Protein AF-A0A7D8UNM2-F1 (afdb_monomer_lite)

pLDDT: mean 75.93, std 18.84, range [40.94, 95.88]

Organism: NCBI:txid1316786

Structure (mmCIF, N/CA/C/O backbone):
data_AF-A0A7D8UNM2-F1
#
_entry.id   AF-A0A7D8UNM2-F1
#
loop_
_atom_site.group_PDB
_atom_site.id
_atom_site.type_symbol
_atom_site.label_atom_id
_atom_site.label_alt_id
_atom_site.label_comp_id
_atom_site.label_asym_id
_atom_site.label_entity_id
_atom_site.label_seq_id
_atom_site.pdbx_PDB_ins_code
_atom_site.Cartn_x
_atom_site.Cartn_y
_atom_site.Cartn_z
_atom_site.occupancy
_atom_site.B_iso_or_equiv
_atom_site.auth_seq_id
_atom_site.auth_comp_id
_atom_site.auth_asym_id
_atom_site.auth_atom_id
_atom_site.pdbx_PDB_model_num
ATOM 1 N N . MET A 1 1 ? 52.413 16.390 -32.137 1.00 41.25 1 MET A N 1
ATOM 2 C CA . MET A 1 1 ? 51.946 17.599 -31.423 1.00 41.25 1 MET A CA 1
ATOM 3 C C . MET A 1 1 ? 51.685 17.240 -29.966 1.00 41.25 1 MET A C 1
ATOM 5 O O . MET A 1 1 ? 50.598 16.801 -29.632 1.00 41.25 1 MET A O 1
ATOM 9 N N . ALA A 1 2 ? 52.726 17.318 -29.134 1.00 40.94 2 ALA A N 1
ATOM 10 C CA . ALA A 1 2 ? 52.666 17.026 -27.703 1.00 40.94 2 ALA A CA 1
ATOM 11 C C . ALA A 1 2 ? 52.736 18.357 -26.941 1.00 40.94 2 ALA A C 1
ATOM 13 O O . ALA A 1 2 ? 53.696 19.106 -27.114 1.00 40.94 2 ALA A O 1
ATOM 14 N N . PHE A 1 3 ? 51.708 18.672 -26.154 1.00 44.22 3 PHE A N 1
ATOM 15 C CA . PHE A 1 3 ? 51.677 19.869 -25.316 1.00 44.22 3 PHE A CA 1
ATOM 16 C C . PHE A 1 3 ? 52.187 19.515 -23.914 1.00 44.22 3 PHE A C 1
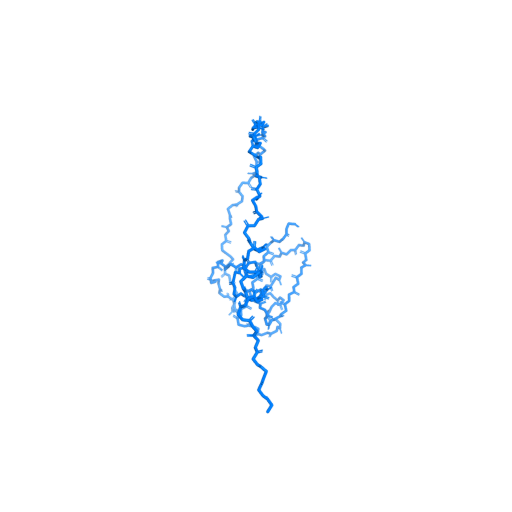ATOM 18 O O . PHE A 1 3 ? 51.466 18.929 -23.111 1.00 44.22 3 PHE A O 1
ATOM 25 N N . SER A 1 4 ? 53.444 19.867 -23.633 1.00 42.34 4 SER A N 1
ATOM 26 C CA . SER A 1 4 ? 54.000 19.896 -22.276 1.00 42.34 4 SER A CA 1
ATOM 27 C C . SER A 1 4 ? 53.371 21.049 -21.496 1.00 42.34 4 SER A C 1
ATOM 29 O O . SER A 1 4 ? 53.568 22.214 -21.837 1.00 42.34 4 SER A O 1
ATOM 31 N N . ILE A 1 5 ? 52.623 20.730 -20.441 1.00 55.28 5 ILE A N 1
ATOM 32 C CA . ILE A 1 5 ? 52.063 21.718 -19.513 1.00 55.28 5 ILE A CA 1
ATOM 33 C C . ILE A 1 5 ? 53.084 21.928 -18.381 1.00 55.28 5 ILE A C 1
ATOM 35 O O . ILE A 1 5 ? 53.507 20.950 -17.764 1.00 55.28 5 ILE A O 1
ATOM 39 N N . PRO A 1 6 ? 53.509 23.172 -18.089 1.00 51.19 6 PRO A N 1
ATOM 40 C CA . PRO A 1 6 ? 54.514 23.440 -17.069 1.00 51.19 6 PRO A CA 1
ATOM 41 C C . PRO A 1 6 ? 53.963 23.134 -15.670 1.00 51.19 6 PRO A C 1
ATOM 43 O O . PRO A 1 6 ? 52.938 23.676 -15.247 1.00 51.19 6 PRO A O 1
ATOM 46 N N . THR A 1 7 ? 54.693 22.297 -14.933 1.00 55.47 7 THR A N 1
ATOM 47 C CA . THR A 1 7 ? 54.417 21.834 -13.558 1.00 55.47 7 THR A CA 1
ATOM 48 C C . THR A 1 7 ? 54.172 22.966 -12.550 1.00 55.47 7 THR A C 1
ATOM 50 O O . THR A 1 7 ? 53.514 22.758 -11.534 1.00 55.47 7 THR A O 1
ATOM 53 N N . ALA A 1 8 ? 54.598 24.193 -12.862 1.00 50.25 8 ALA A N 1
ATOM 54 C CA . ALA A 1 8 ? 54.349 25.389 -12.060 1.00 50.25 8 ALA A CA 1
ATOM 55 C C . ALA A 1 8 ? 52.866 25.818 -11.999 1.00 50.25 8 ALA A C 1
ATOM 57 O O . ALA A 1 8 ? 52.458 26.437 -11.019 1.00 50.25 8 ALA A O 1
ATOM 58 N N . ARG A 1 9 ? 52.028 25.482 -12.998 1.00 53.38 9 ARG A N 1
ATOM 59 C CA . ARG A 1 9 ? 50.589 25.832 -12.969 1.00 53.38 9 ARG A CA 1
ATOM 60 C C . ARG A 1 9 ? 49.734 24.863 -12.156 1.00 53.38 9 ARG A C 1
ATOM 62 O O . ARG A 1 9 ? 48.691 25.269 -11.658 1.00 53.38 9 ARG A O 1
ATOM 69 N N . ILE A 1 10 ? 50.193 23.626 -11.969 1.00 53.12 10 ILE A N 1
ATOM 70 C CA . ILE A 1 10 ? 49.508 22.630 -11.132 1.00 53.12 10 ILE A CA 1
ATOM 71 C C . ILE A 1 10 ? 49.657 22.985 -9.643 1.00 53.12 10 ILE A C 1
ATOM 73 O O . ILE A 1 10 ? 48.699 22.860 -8.890 1.00 53.12 10 ILE A O 1
ATOM 77 N N . LEU A 1 11 ? 50.805 23.531 -9.227 1.00 50.12 11 LEU A N 1
ATOM 78 C CA . LEU A 1 11 ? 51.049 23.925 -7.832 1.00 50.12 11 LEU A CA 1
ATOM 79 C C . LEU A 1 11 ? 50.251 25.164 -7.377 1.00 50.12 11 LEU A C 1
ATOM 81 O O . LEU A 1 11 ? 49.929 25.276 -6.198 1.00 50.12 11 LEU A O 1
ATOM 85 N N . ILE A 1 12 ? 49.878 26.067 -8.292 1.00 50.88 12 ILE A N 1
ATOM 86 C CA . ILE A 1 12 ? 49.106 27.281 -7.959 1.00 50.88 12 ILE A CA 1
ATOM 87 C C . ILE A 1 12 ? 47.622 26.962 -7.697 1.00 50.88 12 ILE A C 1
ATOM 89 O O . ILE A 1 12 ? 47.003 27.592 -6.843 1.00 50.88 12 ILE A O 1
ATOM 93 N N . LEU A 1 13 ? 47.052 25.954 -8.367 1.00 47.66 13 LEU A N 1
ATOM 94 C CA . LEU A 1 13 ? 45.659 25.538 -8.148 1.00 47.66 13 LEU A CA 1
ATOM 95 C C . LEU A 1 13 ? 45.457 24.805 -6.814 1.00 47.66 13 LEU A C 1
ATOM 97 O O . LEU A 1 13 ? 44.396 24.931 -6.215 1.00 47.66 13 LEU A O 1
ATOM 101 N N . ILE A 1 14 ? 46.473 24.101 -6.307 1.00 53.25 14 ILE A N 1
ATOM 102 C CA . ILE A 1 14 ? 46.387 23.377 -5.027 1.00 53.25 14 ILE A CA 1
ATOM 103 C C . ILE A 1 14 ? 46.416 24.359 -3.836 1.00 53.25 14 ILE A C 1
ATOM 105 O O . ILE A 1 14 ? 45.788 24.105 -2.811 1.00 53.25 14 ILE A O 1
ATOM 109 N N . ALA A 1 15 ? 47.060 25.523 -3.984 1.00 47.69 15 ALA A N 1
ATOM 110 C CA . ALA A 1 15 ? 47.141 26.545 -2.935 1.00 47.69 15 ALA A CA 1
ATOM 111 C C . ALA A 1 15 ? 45.842 27.360 -2.738 1.00 47.69 15 ALA A C 1
ATOM 113 O O . ALA A 1 15 ? 45.644 27.939 -1.673 1.00 47.69 15 ALA A O 1
ATOM 114 N N . LEU A 1 16 ? 44.933 27.386 -3.722 1.00 45.59 16 LEU A N 1
ATOM 115 C CA . LEU A 1 16 ? 43.640 28.084 -3.624 1.00 45.59 16 LEU A CA 1
ATOM 116 C C . LEU A 1 16 ? 42.540 27.263 -2.924 1.00 45.59 16 LEU A C 1
ATOM 118 O O . LEU A 1 16 ? 41.537 27.836 -2.510 1.00 45.59 16 LEU A O 1
ATOM 122 N N . LEU A 1 17 ? 42.723 25.949 -2.736 1.00 48.28 17 LEU A N 1
ATOM 123 C CA . LEU A 1 17 ? 41.756 25.088 -2.032 1.00 48.28 17 LEU A CA 1
ATOM 124 C C . LEU A 1 17 ? 41.947 25.042 -0.501 1.00 48.28 17 LEU A C 1
ATOM 126 O O . LEU A 1 17 ? 41.171 24.383 0.185 1.00 48.28 17 LEU A O 1
ATOM 130 N N . ALA A 1 18 ? 42.940 25.742 0.055 1.00 45.47 18 ALA A N 1
ATOM 131 C CA . ALA A 1 18 ? 43.290 25.667 1.480 1.00 45.47 18 ALA A CA 1
ATOM 132 C C . ALA A 1 18 ? 42.775 26.843 2.341 1.00 45.47 18 ALA A C 1
ATOM 134 O O . ALA A 1 18 ? 43.227 27.014 3.470 1.00 45.47 18 ALA A O 1
ATOM 135 N N . ALA A 1 19 ? 41.844 27.661 1.837 1.00 50.59 19 ALA A N 1
ATOM 136 C CA . ALA A 1 19 ? 41.365 28.857 2.539 1.00 50.59 19 ALA A CA 1
ATOM 137 C C . ALA A 1 19 ? 39.833 28.967 2.588 1.00 50.59 19 ALA A C 1
ATOM 139 O O . ALA A 1 19 ? 39.278 30.013 2.278 1.00 50.59 19 ALA A O 1
ATOM 140 N N . LEU A 1 20 ? 39.140 27.907 3.009 1.00 51.28 20 LEU A N 1
ATOM 141 C CA . LEU A 1 20 ? 37.745 27.993 3.464 1.00 51.28 20 LEU A CA 1
ATOM 142 C C . LEU A 1 20 ? 37.646 27.480 4.910 1.00 51.28 20 LEU A C 1
ATOM 144 O O . LEU A 1 20 ? 37.040 26.454 5.209 1.00 51.28 20 LEU A O 1
ATOM 148 N N . SER A 1 21 ? 38.275 28.208 5.831 1.00 53.12 21 SER A N 1
ATOM 149 C CA . SER A 1 21 ? 38.022 28.055 7.264 1.00 53.12 21 SER A CA 1
ATOM 150 C C . SER A 1 21 ? 36.641 28.635 7.574 1.00 53.12 21 SER A C 1
ATOM 152 O O . SER A 1 21 ? 36.497 29.838 7.783 1.00 53.12 21 SER A O 1
ATOM 154 N N . PHE A 1 22 ? 35.609 27.791 7.564 1.00 51.94 22 PHE A N 1
ATOM 155 C CA . PHE A 1 22 ? 34.274 28.167 8.025 1.00 51.94 22 PHE A CA 1
ATOM 156 C C . PHE A 1 22 ? 34.270 28.284 9.555 1.00 51.94 22 PHE A C 1
ATOM 158 O O . PHE A 1 22 ? 34.287 27.290 10.280 1.00 51.94 22 PHE A O 1
ATOM 165 N N . THR A 1 23 ? 34.235 29.517 10.051 1.00 47.47 23 THR A N 1
ATOM 166 C CA . THR A 1 23 ? 33.846 29.843 11.425 1.00 47.47 23 THR A CA 1
ATOM 167 C C . THR A 1 23 ? 32.375 29.480 11.626 1.00 47.47 23 THR A C 1
ATOM 169 O O . THR A 1 23 ? 31.510 30.105 11.014 1.00 47.47 23 THR A O 1
ATOM 172 N N . GLN A 1 24 ? 32.070 28.505 12.484 1.00 55.59 24 GLN A N 1
ATOM 173 C CA . GLN A 1 24 ? 30.700 28.268 12.945 1.00 55.59 24 GLN A CA 1
ATOM 174 C C . GLN A 1 24 ? 30.574 28.710 14.401 1.00 55.59 24 GLN A C 1
ATOM 176 O O . GLN A 1 24 ? 31.208 28.156 15.296 1.00 55.59 24 GLN A O 1
ATOM 181 N N . ALA A 1 25 ? 29.773 29.752 14.616 1.00 55.16 25 ALA A N 1
ATOM 182 C CA . ALA A 1 25 ? 29.400 30.235 15.932 1.00 55.16 25 ALA A CA 1
ATOM 183 C C . ALA A 1 25 ? 28.496 29.201 16.621 1.00 55.16 25 ALA A C 1
ATOM 185 O O . ALA A 1 25 ? 27.413 28.885 16.132 1.00 55.16 25 ALA A O 1
ATOM 186 N N . THR A 1 26 ? 28.923 28.683 17.768 1.00 51.94 26 THR A N 1
ATOM 187 C CA . THR A 1 26 ? 28.076 27.900 18.673 1.00 51.94 26 THR A CA 1
ATOM 188 C C . THR A 1 26 ? 27.142 28.843 19.426 1.00 51.94 26 THR A C 1
ATOM 190 O O . THR A 1 26 ? 27.506 29.387 20.468 1.00 51.94 26 THR A O 1
ATOM 193 N N . ALA A 1 27 ? 25.941 29.057 18.892 1.00 55.78 27 ALA A N 1
ATOM 194 C CA . ALA A 1 27 ? 24.829 29.609 19.655 1.00 55.78 27 ALA A CA 1
ATOM 195 C C . ALA A 1 27 ? 24.156 28.466 20.433 1.00 55.78 27 ALA A C 1
ATOM 197 O O . ALA A 1 27 ? 23.659 27.511 19.836 1.00 55.78 27 ALA A O 1
ATOM 198 N N . SER A 1 28 ? 24.164 28.547 21.764 1.00 63.16 28 SER A N 1
ATOM 199 C CA . SER A 1 28 ? 23.423 27.631 22.635 1.00 63.16 28 SER A CA 1
ATOM 200 C C . SER A 1 28 ? 21.917 27.762 22.382 1.00 63.16 28 SER A C 1
ATOM 202 O O . SER A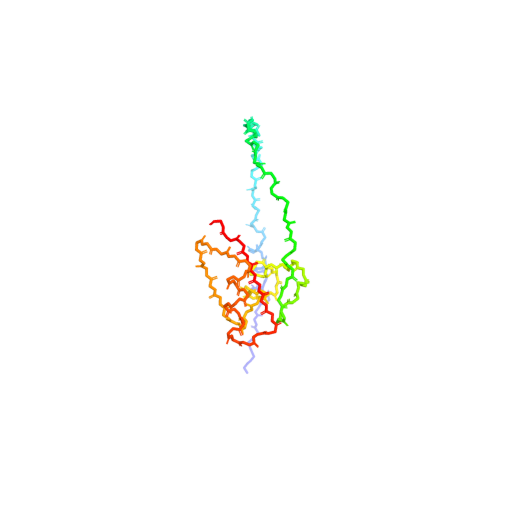 1 28 ? 21.401 28.880 22.452 1.00 63.16 28 SER A O 1
ATOM 204 N N . PRO A 1 29 ? 21.174 26.668 22.146 1.00 60.94 29 PRO A N 1
ATOM 205 C CA . PRO A 1 29 ? 19.724 26.725 22.204 1.00 60.94 29 PRO A CA 1
ATOM 206 C C . PRO A 1 29 ? 19.284 26.828 23.671 1.00 60.94 29 PRO A C 1
ATOM 208 O O . PRO A 1 29 ? 19.473 25.905 24.463 1.00 60.94 29 PRO A O 1
ATOM 211 N N . THR A 1 30 ? 18.691 27.961 24.045 1.00 52.81 30 THR A N 1
ATOM 212 C CA . THR A 1 30 ? 17.897 28.077 25.273 1.00 52.81 30 THR A CA 1
ATOM 213 C C . THR A 1 30 ? 16.642 27.230 25.093 1.00 52.81 30 THR A C 1
ATOM 215 O O . THR A 1 30 ? 15.720 27.616 24.378 1.00 52.81 30 THR A O 1
ATOM 218 N N . SER A 1 31 ? 16.613 26.060 25.724 1.00 56.03 31 SER A N 1
ATOM 219 C CA . SER A 1 31 ? 15.425 25.213 25.801 1.00 56.03 31 SER A CA 1
ATOM 220 C C . SER A 1 31 ? 14.353 25.906 26.644 1.00 56.03 31 SER A C 1
ATOM 222 O O . SER A 1 31 ? 14.384 25.861 27.872 1.00 56.03 31 SER A O 1
ATOM 224 N N . THR A 1 32 ? 13.398 26.572 25.999 1.00 54.97 32 THR A N 1
ATOM 225 C CA . THR A 1 32 ? 12.150 26.976 26.651 1.00 54.97 32 THR A CA 1
ATOM 226 C C . THR A 1 32 ? 11.252 25.748 26.741 1.00 54.97 32 THR A C 1
ATOM 228 O O . THR A 1 32 ? 10.661 25.321 25.754 1.00 54.97 32 THR A O 1
ATOM 231 N N . SER A 1 33 ? 11.168 25.160 27.932 1.00 58.25 33 SER A N 1
ATOM 232 C CA . SER A 1 33 ? 10.229 24.084 28.241 1.00 58.25 33 SER A CA 1
ATOM 233 C C . SER A 1 33 ? 8.805 24.639 28.249 1.00 58.25 33 SER A C 1
ATOM 235 O O . SER A 1 33 ? 8.306 25.101 29.273 1.00 58.25 33 SER A O 1
ATOM 237 N N . THR A 1 34 ? 8.145 24.639 27.095 1.00 56.56 34 THR A N 1
ATOM 238 C CA . THR A 1 34 ? 6.697 24.829 27.026 1.00 56.56 34 THR A CA 1
ATOM 239 C C . THR A 1 34 ? 6.051 23.530 27.488 1.00 56.56 34 THR A C 1
ATOM 241 O O . THR A 1 34 ? 6.062 22.531 26.771 1.00 56.56 34 THR A O 1
ATOM 244 N N . SER A 1 35 ? 5.525 23.519 28.711 1.00 61.62 35 SER A N 1
ATOM 245 C CA . SER A 1 35 ? 4.713 22.417 29.223 1.00 61.62 35 SER A CA 1
ATOM 246 C C . SER A 1 35 ? 3.445 22.303 28.377 1.00 61.62 35 SER A C 1
ATOM 248 O O . SER A 1 35 ? 2.472 23.023 28.594 1.00 61.62 35 SER A O 1
ATOM 250 N N . ALA A 1 36 ? 3.471 21.427 27.375 1.00 66.44 36 ALA A N 1
ATOM 251 C CA . ALA A 1 36 ? 2.280 21.029 26.649 1.00 66.44 36 ALA A CA 1
ATOM 252 C C . ALA A 1 36 ? 1.423 20.170 27.583 1.00 66.44 36 ALA A C 1
ATOM 254 O O . ALA A 1 36 ? 1.826 19.077 27.984 1.00 66.44 36 ALA A O 1
ATOM 255 N N . SER A 1 37 ? 0.243 20.668 27.946 1.00 62.81 37 SER A N 1
ATOM 256 C CA . SER A 1 37 ? -0.790 19.845 28.568 1.00 62.81 37 SER A CA 1
ATOM 257 C C . SER A 1 37 ? -1.140 18.713 27.607 1.00 62.81 37 SER A C 1
ATOM 259 O O . SER A 1 37 ? -1.662 18.952 26.517 1.00 62.81 37 SER A O 1
ATOM 261 N N . ALA A 1 38 ? -0.813 17.481 27.994 1.00 65.62 38 ALA A N 1
ATOM 262 C CA . ALA A 1 38 ? -1.163 16.289 27.243 1.00 65.62 38 ALA A CA 1
ATOM 263 C C . ALA A 1 38 ? -2.690 16.146 27.229 1.00 65.62 38 ALA A C 1
ATOM 265 O O . ALA A 1 38 ? -3.305 15.767 28.224 1.00 65.62 38 ALA A O 1
ATOM 266 N N . SER A 1 39 ? -3.304 16.484 26.097 1.00 65.25 39 SER A N 1
ATOM 267 C CA . SER A 1 39 ? -4.669 16.064 25.804 1.00 65.25 39 SER A CA 1
ATOM 268 C C . SER A 1 39 ? -4.666 14.539 25.722 1.00 65.25 39 SER A C 1
ATOM 270 O O . SER A 1 39 ? -3.884 13.962 24.963 1.00 65.25 39 SER A O 1
ATOM 272 N N . ALA A 1 40 ? -5.480 13.881 26.544 1.00 63.25 40 ALA A N 1
ATOM 273 C CA . ALA A 1 40 ? -5.617 12.434 26.523 1.00 63.25 40 ALA A CA 1
ATOM 274 C C . ALA A 1 40 ? -6.333 12.017 25.230 1.00 63.25 40 ALA A C 1
ATOM 276 O O . ALA A 1 40 ? -7.559 11.959 25.165 1.00 63.25 40 ALA A O 1
ATOM 277 N N . THR A 1 41 ? -5.558 11.753 24.180 1.00 65.12 41 THR A N 1
ATOM 278 C CA . THR A 1 41 ? -6.045 11.070 22.981 1.00 65.12 41 THR A CA 1
ATOM 279 C C . THR A 1 41 ? -6.433 9.653 23.381 1.00 65.12 41 THR A C 1
ATOM 281 O O . THR A 1 41 ? -5.623 8.926 23.954 1.00 65.12 41 THR A O 1
ATOM 284 N N . ALA A 1 42 ? -7.672 9.254 23.096 1.00 64.06 42 ALA A N 1
ATOM 285 C CA . ALA A 1 42 ? -8.088 7.869 23.246 1.00 64.06 42 ALA A CA 1
ATOM 286 C C . ALA A 1 42 ? -7.170 6.979 22.393 1.00 64.06 42 ALA A C 1
ATOM 288 O O . ALA A 1 42 ? -7.133 7.101 21.168 1.00 64.06 42 ALA A O 1
ATOM 289 N N . THR A 1 43 ? -6.405 6.105 23.043 1.00 64.25 43 THR A N 1
ATOM 290 C CA . THR A 1 43 ? -5.561 5.124 22.361 1.00 64.25 43 THR A CA 1
ATOM 291 C C . THR A 1 43 ? -6.464 4.064 21.744 1.00 64.25 43 THR A C 1
ATOM 293 O O . THR A 1 43 ? -6.897 3.134 22.421 1.00 64.25 43 THR A O 1
ATOM 296 N N . ILE A 1 44 ? -6.774 4.206 20.457 1.00 73.69 44 ILE A N 1
ATOM 297 C CA . ILE A 1 44 ? -7.378 3.129 19.675 1.00 73.69 44 ILE A CA 1
ATOM 298 C C . ILE A 1 44 ? -6.292 2.073 19.457 1.00 73.69 44 ILE A C 1
ATOM 300 O O . ILE A 1 44 ? -5.266 2.343 18.832 1.00 73.69 44 ILE A O 1
ATOM 304 N N . THR A 1 45 ? -6.495 0.867 19.983 1.00 78.31 45 THR A N 1
ATOM 305 C CA . THR A 1 45 ? -5.630 -0.272 19.667 1.00 78.31 45 THR A CA 1
ATOM 306 C C . THR A 1 45 ? -5.897 -0.696 18.227 1.00 78.31 45 THR A C 1
ATOM 308 O O . THR A 1 45 ? -7.012 -1.094 17.890 1.00 78.31 45 THR A O 1
ATOM 311 N N . ALA A 1 46 ? -4.883 -0.599 17.367 1.00 79.69 46 ALA A N 1
ATOM 312 C CA . ALA A 1 46 ? -4.976 -1.108 16.006 1.00 79.69 46 ALA A CA 1
ATOM 313 C C . ALA A 1 46 ? -5.184 -2.630 16.031 1.00 79.69 46 ALA A C 1
ATOM 315 O O . ALA A 1 46 ? -4.543 -3.342 16.806 1.00 79.69 46 ALA A O 1
ATOM 316 N N . SER A 1 47 ? -6.077 -3.123 15.175 1.00 87.19 47 SER A N 1
ATOM 317 C CA . SER A 1 47 ? -6.294 -4.554 14.963 1.00 87.19 47 SER A CA 1
ATOM 318 C C . SER A 1 47 ? -5.942 -4.922 13.528 1.00 87.19 47 SER A C 1
ATOM 320 O O . SER A 1 47 ? -6.046 -4.099 12.617 1.00 87.19 47 SER A O 1
ATOM 322 N N . ILE A 1 48 ? -5.491 -6.161 13.336 1.00 89.56 48 ILE A N 1
ATOM 323 C CA . ILE A 1 48 ? -5.215 -6.695 12.005 1.00 89.56 48 ILE A CA 1
ATOM 324 C C . ILE A 1 48 ? -6.557 -6.930 11.315 1.00 89.56 48 ILE A C 1
ATOM 326 O O . ILE A 1 48 ? -7.434 -7.601 11.861 1.00 89.56 48 ILE A O 1
ATOM 330 N N . TYR A 1 49 ? -6.712 -6.381 10.112 1.00 88.94 49 TYR A N 1
ATOM 331 C CA . TYR A 1 49 ? -7.872 -6.675 9.283 1.00 88.94 49 TYR A CA 1
ATOM 332 C C . TYR A 1 49 ? -7.875 -8.176 8.946 1.00 88.94 49 TYR A C 1
ATOM 334 O O . TYR A 1 49 ? -6.840 -8.689 8.518 1.00 88.94 49 TYR A O 1
ATOM 342 N N . PRO A 1 50 ? -9.005 -8.887 9.111 1.00 86.50 50 PRO A N 1
ATOM 343 C CA . PRO A 1 50 ? -9.057 -10.351 9.024 1.00 86.50 50 PRO A CA 1
ATOM 344 C C . PRO A 1 50 ? -8.737 -10.922 7.632 1.00 86.50 50 PRO A C 1
ATOM 346 O O . PRO A 1 50 ? -8.650 -12.137 7.477 1.00 86.50 50 PRO A O 1
ATOM 349 N N . GLY A 1 51 ? -8.543 -10.064 6.631 1.00 82.25 51 GLY A N 1
ATOM 350 C CA . GLY A 1 51 ? -8.276 -10.452 5.254 1.00 82.25 51 GLY A CA 1
ATOM 351 C C . GLY A 1 51 ? -9.558 -10.747 4.481 1.00 82.25 51 GLY A C 1
ATOM 352 O O . GLY A 1 51 ? -10.670 -10.685 5.004 1.00 82.25 51 GLY A O 1
ATOM 353 N N . THR A 1 52 ? -9.390 -11.047 3.199 1.00 84.31 52 THR A N 1
ATOM 354 C CA . THR A 1 52 ? -10.461 -11.542 2.316 1.00 84.31 52 THR A CA 1
ATOM 355 C C . THR A 1 52 ? -9.950 -12.786 1.595 1.00 84.31 52 THR A C 1
ATOM 357 O O . THR A 1 52 ? -8.790 -13.155 1.744 1.00 84.31 52 THR A O 1
ATOM 360 N N . THR A 1 53 ? -10.756 -13.412 0.737 1.00 87.25 53 THR A N 1
ATOM 361 C CA . THR A 1 53 ? -10.291 -14.547 -0.082 1.00 87.25 53 THR A CA 1
ATOM 362 C C . THR A 1 53 ? -9.116 -14.205 -1.006 1.00 87.25 53 THR A C 1
ATOM 364 O O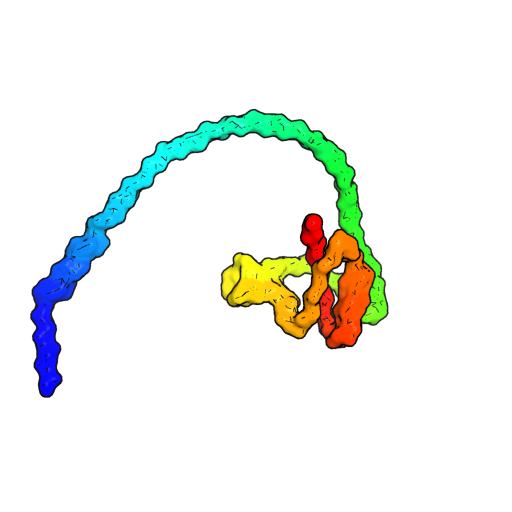 . THR A 1 53 ? -8.417 -15.116 -1.438 1.00 87.25 53 THR A O 1
ATOM 367 N N . LYS A 1 54 ? -8.900 -12.922 -1.338 1.00 91.06 54 LYS A N 1
ATOM 368 C CA . LYS A 1 54 ? -7.792 -12.465 -2.197 1.00 91.06 54 LYS A CA 1
ATOM 369 C C . LYS A 1 54 ? -6.569 -11.990 -1.412 1.00 91.06 54 LYS A C 1
ATOM 371 O O . LYS A 1 54 ? -5.470 -11.992 -1.956 1.00 91.06 54 LYS A O 1
ATOM 376 N N . TRP A 1 55 ? -6.758 -11.552 -0.170 1.00 94.00 55 TRP A N 1
ATOM 377 C CA . TRP A 1 55 ? -5.763 -10.764 0.550 1.00 94.00 55 TRP A CA 1
ATOM 378 C C . TRP A 1 55 ? -5.452 -11.365 1.912 1.00 94.00 55 TRP A C 1
ATOM 380 O O . TRP A 1 55 ? -6.346 -11.519 2.745 1.00 94.00 55 TRP A O 1
ATOM 390 N N . GLU A 1 56 ? -4.168 -11.608 2.144 1.00 93.31 56 GLU A N 1
ATOM 391 C CA . GLU A 1 56 ? -3.594 -11.988 3.429 1.00 93.31 56 GLU A CA 1
ATOM 392 C C . GLU A 1 56 ? -2.738 -10.832 3.959 1.00 93.31 56 GLU A C 1
ATOM 394 O O . GLU A 1 56 ? -2.025 -10.168 3.201 1.00 93.31 56 GLU A O 1
ATOM 399 N N . TYR A 1 57 ? -2.818 -10.560 5.261 1.00 93.62 57 TYR A N 1
ATOM 400 C CA . TYR A 1 57 ? -2.019 -9.507 5.878 1.00 93.62 57 TYR A CA 1
ATOM 401 C C . TYR A 1 57 ? -0.567 -9.965 6.066 1.00 93.62 57 TYR A C 1
ATOM 403 O O . TYR A 1 57 ? -0.298 -10.893 6.822 1.00 93.62 57 TYR A O 1
ATOM 411 N N . VAL A 1 58 ? 0.374 -9.268 5.424 1.00 93.56 58 VAL A N 1
ATOM 412 C CA . VAL A 1 58 ? 1.814 -9.601 5.447 1.00 93.56 58 VAL A CA 1
ATOM 413 C C . VAL A 1 58 ? 2.654 -8.682 6.347 1.00 93.56 58 VAL A C 1
ATOM 415 O O . VAL A 1 58 ? 3.882 -8.755 6.335 1.00 93.56 58 VAL A O 1
ATOM 418 N N . GLY A 1 59 ? 2.013 -7.813 7.133 1.00 92.50 59 GLY A N 1
ATOM 419 C CA . GLY A 1 59 ? 2.686 -6.875 8.036 1.00 92.50 59 GLY A CA 1
ATOM 420 C C . GLY A 1 59 ? 2.779 -5.439 7.515 1.00 92.50 59 GLY A C 1
ATOM 421 O O . GLY A 1 59 ? 2.389 -5.126 6.390 1.00 92.50 59 GLY A O 1
ATOM 422 N N . CYS A 1 60 ? 3.302 -4.552 8.363 1.00 91.75 60 CYS A N 1
ATOM 423 C CA . CYS A 1 60 ? 3.607 -3.168 8.003 1.00 91.75 60 CYS A CA 1
ATOM 424 C C . CYS A 1 60 ? 4.966 -3.097 7.303 1.00 91.75 60 CYS A C 1
ATOM 426 O O . CYS A 1 60 ? 5.967 -3.554 7.855 1.00 91.75 60 CYS A O 1
ATOM 428 N N . GLN A 1 61 ? 4.998 -2.500 6.114 1.00 93.19 61 GLN A N 1
ATOM 429 C CA . GLN A 1 61 ? 6.222 -2.281 5.347 1.00 93.19 61 GLN A CA 1
ATOM 430 C C . GLN A 1 61 ? 6.610 -0.804 5.376 1.00 93.19 61 GLN A C 1
ATOM 432 O O . GLN A 1 61 ? 5.758 0.067 5.540 1.00 93.19 61 GLN A O 1
ATOM 437 N N . ASN A 1 62 ? 7.905 -0.524 5.235 1.00 92.38 62 ASN A N 1
ATOM 438 C CA . ASN A 1 62 ? 8.398 0.848 5.219 1.00 92.38 62 ASN A CA 1
ATOM 439 C C . ASN A 1 62 ? 8.088 1.532 3.885 1.00 92.38 62 ASN A C 1
ATOM 441 O O . ASN A 1 62 ? 8.315 0.958 2.820 1.00 92.38 62 ASN A O 1
ATOM 445 N N . GLU A 1 63 ? 7.673 2.793 3.956 1.00 91.81 63 GLU A N 1
ATOM 446 C CA . GLU A 1 63 ? 7.595 3.670 2.792 1.00 91.81 63 GLU A CA 1
ATOM 447 C C . GLU A 1 63 ? 9.016 4.054 2.337 1.00 91.81 63 GLU A C 1
ATOM 449 O O . GLU A 1 63 ? 9.858 4.483 3.131 1.00 91.81 63 GLU A O 1
ATOM 454 N N . THR A 1 64 ? 9.306 3.850 1.053 1.00 94.62 64 THR A N 1
ATOM 455 C CA . THR A 1 64 ? 10.664 3.896 0.494 1.00 94.62 64 THR A CA 1
ATOM 456 C C . THR A 1 64 ? 11.018 5.209 -0.201 1.00 94.62 64 THR A C 1
ATOM 458 O O . THR A 1 64 ? 12.188 5.412 -0.525 1.00 94.62 64 THR A O 1
ATOM 461 N N . THR A 1 65 ? 10.065 6.123 -0.396 1.00 93.50 65 THR A N 1
ATOM 462 C CA . THR A 1 65 ? 10.251 7.434 -1.053 1.00 93.50 65 THR A CA 1
ATOM 463 C C . THR A 1 65 ? 11.378 8.269 -0.450 1.00 93.50 65 THR A C 1
ATOM 465 O O . THR A 1 65 ? 12.028 9.019 -1.173 1.00 93.50 65 THR A O 1
ATOM 468 N N . LEU A 1 66 ? 11.645 8.130 0.852 1.00 93.75 66 LEU A N 1
ATOM 469 C CA . LEU A 1 66 ? 12.701 8.866 1.559 1.00 93.75 66 LEU A CA 1
ATOM 470 C C . LEU A 1 66 ? 13.926 8.009 1.913 1.00 93.75 66 LEU A C 1
ATOM 472 O O . LEU A 1 66 ? 14.836 8.489 2.588 1.00 93.75 66 LEU A O 1
ATOM 476 N N . MET A 1 67 ? 13.970 6.745 1.487 1.00 93.94 67 MET A N 1
ATOM 477 C CA . MET A 1 67 ? 15.098 5.855 1.772 1.00 93.94 67 MET A CA 1
ATOM 478 C C . MET A 1 67 ? 16.220 5.983 0.734 1.00 93.94 67 MET A C 1
ATOM 480 O O . MET A 1 67 ? 15.991 6.225 -0.450 1.00 93.94 67 MET A O 1
ATOM 484 N N . ASN A 1 68 ? 17.467 5.773 1.168 1.00 95.88 68 ASN A N 1
ATOM 485 C CA . ASN A 1 68 ? 18.615 5.702 0.264 1.00 95.88 68 ASN A CA 1
ATOM 486 C C . ASN A 1 68 ? 18.473 4.536 -0.729 1.00 95.88 68 ASN A C 1
ATOM 488 O O . ASN A 1 68 ? 18.015 3.454 -0.373 1.00 95.88 68 ASN A O 1
ATOM 492 N N . ASN A 1 69 ? 18.967 4.737 -1.955 1.00 93.50 69 ASN A N 1
ATOM 493 C CA . ASN A 1 69 ? 19.019 3.732 -3.027 1.00 93.50 69 ASN A CA 1
ATOM 494 C C . ASN A 1 69 ? 17.654 3.265 -3.576 1.00 93.50 69 ASN A C 1
ATOM 496 O O . ASN A 1 69 ? 17.592 2.242 -4.250 1.00 93.50 69 ASN A O 1
ATOM 500 N N . THR A 1 70 ? 16.568 4.007 -3.342 1.00 94.38 70 THR A N 1
ATOM 501 C CA . THR A 1 70 ? 15.222 3.671 -3.856 1.00 94.38 70 THR A CA 1
ATOM 502 C C . THR A 1 70 ? 14.796 4.537 -5.043 1.00 94.38 70 THR A C 1
ATOM 504 O O . THR A 1 70 ? 13.720 4.341 -5.602 1.00 94.38 70 THR A O 1
ATOM 507 N N . ASN A 1 71 ? 15.629 5.510 -5.439 1.00 95.00 71 ASN A N 1
ATOM 508 C CA . ASN A 1 71 ? 15.325 6.530 -6.452 1.00 95.00 71 ASN A CA 1
ATOM 509 C C . ASN A 1 71 ? 14.056 7.352 -6.151 1.00 95.00 71 ASN A C 1
ATOM 511 O O . ASN A 1 71 ? 13.430 7.874 -7.069 1.00 95.00 71 ASN A O 1
ATOM 515 N N . GLY A 1 72 ? 13.659 7.451 -4.878 1.00 94.25 72 GLY A N 1
ATOM 516 C CA . GLY A 1 72 ? 12.431 8.140 -4.480 1.00 94.25 72 GLY A CA 1
ATOM 517 C C . GLY A 1 72 ? 11.149 7.387 -4.845 1.00 94.25 72 GLY A C 1
ATOM 518 O O . GLY A 1 72 ? 10.062 7.955 -4.774 1.00 94.25 72 GLY A O 1
ATOM 519 N N . LEU A 1 73 ? 11.255 6.118 -5.247 1.00 94.88 73 LEU A N 1
ATOM 520 C CA . LEU A 1 73 ? 10.104 5.288 -5.581 1.00 94.88 73 LEU A CA 1
ATOM 521 C C . LEU A 1 73 ? 9.429 4.774 -4.308 1.00 94.88 73 LEU A C 1
ATOM 523 O O . LEU A 1 73 ? 10.094 4.488 -3.310 1.00 94.88 73 LEU A O 1
ATOM 527 N N . ARG A 1 74 ? 8.104 4.618 -4.373 1.00 93.50 74 ARG A N 1
ATOM 528 C CA . ARG A 1 74 ? 7.300 3.966 -3.330 1.00 93.50 74 ARG A CA 1
ATOM 529 C C . ARG A 1 74 ? 7.547 2.462 -3.285 1.00 93.50 74 ARG A C 1
ATOM 531 O O . ARG A 1 74 ? 7.949 1.868 -4.287 1.00 93.50 74 ARG A O 1
ATOM 538 N N . ALA A 1 75 ? 7.230 1.842 -2.148 1.00 93.38 75 ALA A N 1
ATOM 539 C CA . ALA A 1 75 ? 7.390 0.398 -1.972 1.00 93.38 75 ALA A CA 1
ATOM 540 C C . ALA A 1 75 ? 6.534 -0.372 -2.994 1.00 93.38 75 ALA A C 1
ATOM 542 O O . ALA A 1 75 ? 6.963 -1.375 -3.561 1.00 93.38 75 ALA A O 1
ATOM 543 N N . LEU A 1 76 ? 5.346 0.163 -3.291 1.00 93.94 76 LEU A N 1
ATOM 544 C CA . LEU A 1 76 ? 4.453 -0.292 -4.352 1.00 93.94 76 LEU A CA 1
ATOM 545 C C . LEU A 1 76 ? 4.484 0.698 -5.529 1.00 93.94 76 LEU A C 1
ATOM 547 O O . LEU A 1 76 ? 3.617 1.559 -5.643 1.00 93.94 76 LEU A O 1
ATOM 551 N N . ASN A 1 77 ? 5.494 0.605 -6.404 1.00 92.62 77 ASN A N 1
ATOM 552 C CA . ASN A 1 77 ? 5.679 1.571 -7.506 1.00 92.62 77 ASN A CA 1
ATOM 553 C C . ASN A 1 77 ? 5.033 1.188 -8.856 1.00 92.62 77 ASN A C 1
ATOM 555 O O . ASN A 1 77 ? 5.015 2.014 -9.762 1.00 92.62 77 ASN A O 1
ATOM 559 N N . SER A 1 78 ? 4.556 -0.051 -9.016 1.00 87.81 78 SER A N 1
ATOM 560 C CA . SER A 1 78 ? 4.150 -0.622 -10.318 1.00 87.81 78 SER A CA 1
ATOM 561 C C . SER A 1 78 ? 2.642 -0.895 -10.418 1.00 87.81 78 SER A C 1
ATOM 563 O O . SER A 1 78 ? 2.213 -1.821 -11.104 1.00 87.81 78 SER A O 1
ATOM 565 N N . GLY A 1 79 ? 1.823 -0.119 -9.707 1.00 90.88 79 GLY A N 1
ATOM 566 C CA . GLY A 1 79 ? 0.376 -0.328 -9.626 1.00 90.88 79 GLY A CA 1
ATOM 567 C C . GLY A 1 79 ? -0.426 0.968 -9.650 1.00 90.88 79 GLY A C 1
ATOM 568 O O . GLY A 1 79 ? 0.056 2.013 -10.079 1.00 90.88 79 GLY A O 1
ATOM 569 N N . VAL A 1 80 ? -1.670 0.876 -9.188 1.00 93.19 80 VAL A N 1
ATOM 570 C CA . VAL A 1 80 ? -2.545 2.034 -8.972 1.00 93.19 80 VAL A CA 1
ATOM 571 C C . VAL A 1 80 ? -2.381 2.592 -7.563 1.00 93.19 80 VAL A C 1
ATOM 573 O O . VAL A 1 80 ? -2.096 1.858 -6.619 1.00 93.19 80 VAL A O 1
ATOM 576 N N . SER A 1 81 ? -2.632 3.889 -7.421 1.00 93.00 81 SER A N 1
ATOM 577 C CA . SER A 1 81 ? -2.692 4.593 -6.140 1.00 93.00 81 SER A CA 1
ATOM 578 C C . SER A 1 81 ? -3.926 5.486 -6.102 1.00 93.00 81 SER A C 1
ATOM 580 O O . SER A 1 81 ? -4.310 6.035 -7.133 1.00 93.00 81 SER A O 1
ATOM 582 N N . GLU A 1 82 ? -4.522 5.642 -4.926 1.00 91.88 82 GLU A N 1
ATOM 583 C CA . 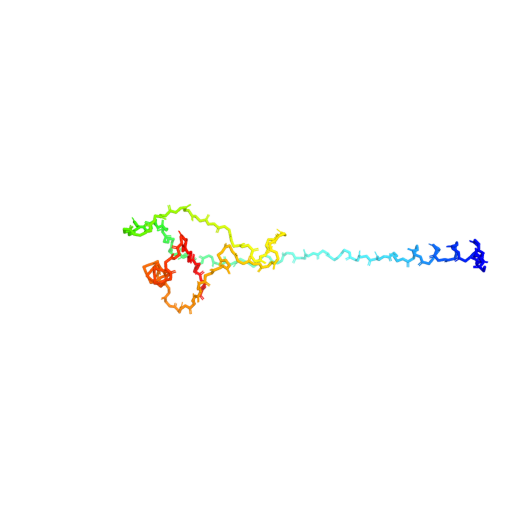GLU A 1 82 ? -5.635 6.559 -4.675 1.00 91.88 82 GLU A CA 1
ATOM 584 C C . GLU A 1 82 ? -5.511 7.131 -3.257 1.00 91.88 82 GLU A C 1
ATOM 586 O O . GLU A 1 82 ? -4.977 6.470 -2.362 1.00 91.88 82 GLU A O 1
ATOM 591 N N . ALA A 1 83 ? -5.995 8.354 -3.070 1.00 91.69 83 ALA A N 1
ATOM 592 C CA . ALA A 1 83 ? -6.057 9.066 -1.809 1.00 91.69 83 ALA A CA 1
ATOM 593 C C . ALA A 1 83 ? -7.473 9.631 -1.628 1.00 91.69 83 ALA A C 1
ATOM 595 O O . ALA A 1 83 ? -7.887 10.569 -2.306 1.00 91.69 83 ALA A O 1
ATOM 596 N N . LEU A 1 84 ? -8.196 9.065 -0.665 1.00 89.81 84 LEU A N 1
AT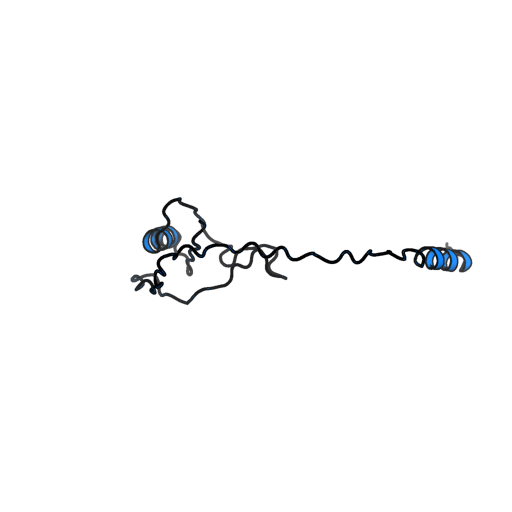OM 597 C CA . LEU A 1 84 ? -9.547 9.473 -0.299 1.00 89.81 84 LEU A CA 1
ATOM 598 C C . LEU A 1 84 ? -9.539 10.048 1.113 1.00 89.81 84 LEU A C 1
ATOM 600 O O . LEU A 1 84 ? -8.800 9.573 1.972 1.00 89.81 84 LEU A O 1
ATOM 604 N N . GLU A 1 85 ? -10.424 11.010 1.366 1.00 88.94 85 GLU A N 1
ATOM 605 C CA . GLU A 1 85 ? -10.589 11.612 2.695 1.00 88.94 85 GLU A CA 1
ATOM 606 C C . GLU A 1 85 ? -11.038 10.584 3.747 1.00 88.94 85 GLU A C 1
ATOM 608 O O . GLU A 1 85 ? -10.632 10.642 4.903 1.00 88.94 85 GLU A O 1
ATOM 613 N N . LEU A 1 86 ? -11.819 9.582 3.327 1.00 87.75 86 LEU A N 1
ATOM 614 C CA . LEU A 1 86 ? -12.173 8.421 4.141 1.00 87.75 86 LEU A CA 1
ATOM 615 C C . LEU A 1 86 ? -11.626 7.146 3.500 1.00 87.75 86 LEU A C 1
ATOM 617 O O . LEU A 1 86 ? -12.299 6.487 2.707 1.00 87.75 86 LEU A O 1
ATOM 621 N N . MET A 1 87 ? -10.398 6.788 3.868 1.00 89.50 87 MET A N 1
ATOM 622 C CA . MET A 1 87 ? -9.783 5.526 3.465 1.00 89.50 87 MET A CA 1
ATOM 623 C C . MET A 1 87 ? -10.052 4.436 4.509 1.00 89.50 87 MET A C 1
ATOM 625 O O . MET A 1 87 ? -9.732 4.591 5.687 1.00 89.50 87 MET A O 1
ATOM 629 N N . THR A 1 88 ? -10.602 3.300 4.082 1.00 90.81 88 THR A N 1
ATOM 630 C CA . THR A 1 88 ? -10.693 2.087 4.911 1.00 90.81 88 THR A CA 1
ATOM 631 C C . THR A 1 88 ? -9.847 0.974 4.305 1.00 90.81 88 THR A C 1
ATOM 633 O O . THR A 1 88 ? -9.541 0.999 3.110 1.00 90.81 88 THR A O 1
ATOM 636 N N . VAL A 1 89 ? -9.491 -0.030 5.115 1.00 91.62 89 VAL A N 1
ATOM 637 C CA . VAL A 1 89 ? -8.780 -1.220 4.619 1.00 91.62 89 VAL A CA 1
ATOM 638 C C . VAL A 1 89 ? -9.565 -1.882 3.482 1.00 91.62 89 VAL A C 1
ATOM 640 O O . VAL A 1 89 ? -9.000 -2.150 2.428 1.00 91.62 89 VAL A O 1
ATOM 643 N N . ASP A 1 90 ? -10.874 -2.071 3.658 1.00 91.31 90 ASP A N 1
ATOM 644 C CA . ASP A 1 90 ? -11.746 -2.718 2.672 1.00 91.31 90 ASP A CA 1
ATOM 645 C C . ASP A 1 90 ? -11.800 -1.956 1.336 1.00 91.31 90 ASP A C 1
ATOM 647 O O . ASP A 1 90 ? -11.653 -2.546 0.262 1.00 91.31 90 ASP A O 1
ATOM 651 N N . THR A 1 91 ? -11.915 -0.627 1.404 1.00 91.88 91 THR A N 1
ATOM 652 C CA . THR A 1 91 ? -11.930 0.245 0.222 1.00 91.88 91 THR A CA 1
ATOM 653 C C . THR A 1 91 ? -10.618 0.157 -0.559 1.00 91.88 91 THR A C 1
ATOM 655 O O . THR A 1 91 ? -10.644 -0.031 -1.776 1.00 91.88 91 THR A O 1
ATOM 658 N N . CYS A 1 92 ? -9.472 0.232 0.127 1.00 93.12 92 CYS A N 1
ATOM 659 C CA . CYS A 1 92 ? -8.159 0.101 -0.508 1.00 93.12 92 CYS A CA 1
ATOM 660 C C . CYS A 1 92 ? -7.991 -1.275 -1.174 1.00 93.12 92 CYS A C 1
ATOM 662 O O . CYS A 1 92 ? -7.640 -1.369 -2.352 1.00 93.12 92 CYS A O 1
ATOM 664 N N . LEU A 1 93 ? -8.295 -2.350 -0.443 1.00 93.38 93 LEU A N 1
ATOM 665 C CA . LEU A 1 93 ? -8.136 -3.717 -0.936 1.00 93.38 93 LEU A CA 1
ATOM 666 C C . LEU A 1 93 ? -9.051 -4.022 -2.130 1.00 93.38 93 LEU A C 1
ATOM 668 O O . LEU A 1 93 ? -8.630 -4.714 -3.061 1.00 93.38 93 LEU A O 1
ATOM 672 N N . THR A 1 94 ? -10.277 -3.492 -2.136 1.00 92.31 94 THR A N 1
ATOM 673 C CA . THR A 1 94 ? -11.216 -3.623 -3.262 1.00 92.31 94 THR A CA 1
ATOM 674 C C . THR A 1 94 ? -10.714 -2.878 -4.496 1.00 92.31 94 THR A C 1
ATOM 676 O O . THR A 1 94 ? -10.740 -3.430 -5.598 1.00 92.31 94 THR A O 1
ATOM 679 N N . TYR A 1 95 ? -10.191 -1.662 -4.324 1.00 92.94 95 TYR A N 1
ATOM 680 C CA . TYR A 1 95 ? -9.606 -0.885 -5.419 1.00 92.94 95 TYR A CA 1
ATOM 681 C C . TYR A 1 95 ? -8.432 -1.626 -6.074 1.00 92.94 95 TYR A C 1
ATOM 683 O O . TYR A 1 95 ? -8.411 -1.826 -7.291 1.00 92.94 95 TYR A O 1
ATOM 691 N N . CYS A 1 96 ? -7.497 -2.139 -5.270 1.00 94.19 96 CYS A N 1
ATOM 692 C CA . CYS A 1 96 ? -6.364 -2.910 -5.778 1.00 94.19 96 CYS A CA 1
ATOM 693 C C . CYS A 1 96 ? -6.787 -4.258 -6.393 1.00 94.19 96 CYS A C 1
ATOM 695 O O . CYS A 1 96 ? -6.145 -4.745 -7.327 1.00 94.19 96 CYS A O 1
ATOM 697 N N . ALA A 1 97 ? -7.875 -4.877 -5.922 1.00 93.00 97 ALA A N 1
ATOM 698 C CA . ALA A 1 97 ? -8.334 -6.162 -6.451 1.00 93.00 97 ALA A CA 1
ATOM 699 C C . ALA A 1 97 ? -8.707 -6.092 -7.941 1.00 93.00 97 ALA A C 1
ATOM 701 O O . ALA A 1 97 ? -8.483 -7.082 -8.650 1.00 93.00 97 ALA A O 1
ATOM 702 N N . GLY A 1 98 ? -9.203 -4.935 -8.405 1.00 90.56 98 GLY A N 1
ATOM 703 C CA . GLY A 1 98 ? -9.613 -4.690 -9.791 1.00 90.56 98 GLY A CA 1
ATOM 704 C C . GLY A 1 98 ? -8.474 -4.741 -10.813 1.00 90.56 98 GLY A C 1
ATOM 705 O O . GLY A 1 98 ? -8.711 -5.095 -11.964 1.00 90.56 98 GLY A O 1
ATOM 706 N N . GLY A 1 99 ? -7.232 -4.464 -10.399 1.00 90.31 99 GLY A N 1
ATOM 707 C CA . GLY A 1 99 ? -6.051 -4.519 -11.273 1.00 90.31 99 GLY A CA 1
ATOM 708 C C . GLY A 1 99 ? -5.271 -5.837 -11.220 1.00 90.31 99 GLY A C 1
ATOM 709 O O . GLY A 1 99 ? -4.212 -5.951 -11.827 1.00 90.31 99 GLY A O 1
ATOM 710 N N . ASN A 1 100 ? -5.779 -6.836 -10.494 1.00 89.50 100 ASN A N 1
ATOM 711 C CA . ASN A 1 100 ? -5.149 -8.147 -10.317 1.00 89.50 100 ASN A CA 1
ATOM 712 C C . ASN A 1 100 ? -3.692 -8.120 -9.802 1.00 89.50 100 ASN A C 1
ATOM 714 O O . ASN A 1 100 ? -2.877 -8.960 -10.180 1.00 89.50 100 ASN A O 1
ATOM 718 N N . TYR A 1 101 ? -3.374 -7.169 -8.920 1.00 93.69 101 TYR A N 1
ATOM 719 C CA . TYR A 1 101 ? -2.055 -7.051 -8.296 1.00 93.69 101 TYR A CA 1
ATOM 720 C C . TYR A 1 101 ? -1.791 -8.157 -7.268 1.00 93.69 101 TYR A C 1
ATOM 722 O O . TYR A 1 101 ? -2.713 -8.648 -6.619 1.00 93.69 101 TYR A O 1
ATOM 730 N N . ALA A 1 102 ? -0.513 -8.509 -7.098 1.00 93.44 102 ALA A N 1
ATOM 731 C CA . ALA A 1 102 ? -0.058 -9.461 -6.081 1.00 93.44 102 ALA A CA 1
ATOM 732 C C . ALA A 1 102 ? 0.011 -8.848 -4.672 1.00 93.44 102 ALA A C 1
ATOM 734 O O . ALA A 1 102 ? -0.076 -9.566 -3.682 1.00 93.44 102 ALA A O 1
ATOM 735 N N . PHE A 1 103 ? 0.159 -7.524 -4.587 1.00 95.00 103 PHE A N 1
ATOM 736 C CA . PHE A 1 103 ? 0.263 -6.788 -3.334 1.00 95.00 103 PHE A CA 1
ATOM 737 C C . PHE A 1 103 ? -0.661 -5.573 -3.357 1.00 95.00 103 PHE A C 1
ATOM 739 O O . PHE A 1 103 ? -0.866 -4.953 -4.402 1.00 95.00 103 PHE A O 1
ATOM 746 N N . ALA A 1 104 ? -1.181 -5.232 -2.185 1.00 95.38 104 ALA A N 1
ATOM 747 C CA . ALA A 1 104 ? -1.907 -4.004 -1.913 1.00 95.38 104 ALA A CA 1
ATOM 748 C C . ALA A 1 104 ? -1.364 -3.412 -0.610 1.00 95.38 104 ALA A C 1
ATOM 750 O O . ALA A 1 104 ? -0.941 -4.147 0.285 1.00 95.38 104 ALA A O 1
ATOM 751 N N . GLY A 1 105 ? -1.360 -2.089 -0.513 1.00 94.06 105 GLY A N 1
ATOM 752 C CA . GLY A 1 105 ? -0.868 -1.375 0.654 1.00 94.06 105 GLY A CA 1
ATOM 753 C C . GLY A 1 105 ? -1.693 -0.122 0.863 1.00 94.06 105 GLY A C 1
ATOM 754 O O . GLY A 1 105 ? -2.025 0.568 -0.098 1.00 94.06 105 GLY A O 1
ATOM 755 N N . LEU A 1 106 ? -2.022 0.145 2.123 1.00 92.19 106 LEU A N 1
ATOM 756 C CA . LEU A 1 106 ? -2.668 1.377 2.540 1.00 92.19 106 LEU A CA 1
ATOM 757 C C . LEU A 1 106 ? -1.779 2.115 3.530 1.00 92.19 106 LEU A C 1
ATOM 759 O O . LEU A 1 106 ? -1.134 1.508 4.384 1.00 92.19 106 LEU A O 1
ATOM 763 N N . GLU A 1 107 ? -1.811 3.434 3.439 1.00 87.94 107 GLU A N 1
ATOM 764 C CA . GLU A 1 107 ? -1.216 4.342 4.406 1.00 87.94 107 GLU A CA 1
ATOM 765 C C . GLU A 1 107 ? -2.301 5.341 4.800 1.00 87.94 107 GLU A C 1
ATOM 767 O O . GLU A 1 107 ? -2.990 5.888 3.939 1.00 87.94 107 GLU A O 1
ATOM 772 N N . TYR A 1 108 ? -2.484 5.566 6.100 1.00 75.19 108 TYR A N 1
ATOM 773 C CA . TYR A 1 108 ? -3.379 6.615 6.570 1.00 75.19 108 TYR A CA 1
ATOM 774 C C . TYR A 1 108 ? -2.638 7.945 6.499 1.00 75.19 108 TYR A C 1
ATOM 776 O O . TYR A 1 108 ? -1.745 8.207 7.306 1.00 75.19 108 TYR A O 1
ATOM 784 N N . THR A 1 109 ? -2.999 8.788 5.537 1.00 60.91 109 THR A N 1
ATOM 785 C CA . THR A 1 109 ? -2.609 10.198 5.559 1.00 60.91 109 THR A CA 1
ATOM 786 C C . THR A 1 109 ? -3.723 10.985 6.238 1.00 60.91 109 THR A C 1
ATOM 788 O O . THR A 1 109 ? -4.892 10.764 5.942 1.00 60.91 109 THR A O 1
ATOM 791 N N . LYS A 1 110 ? -3.327 11.815 7.204 1.00 52.56 110 LYS A N 1
ATOM 792 C CA . LYS A 1 110 ? -4.178 12.573 8.129 1.00 52.56 110 LYS A CA 1
ATOM 793 C C . LYS A 1 110 ? -5.318 13.338 7.457 1.00 52.56 110 LYS A C 1
ATOM 795 O O . LYS A 1 110 ? -5.055 13.935 6.393 1.00 52.56 110 LYS A O 1
#

Sequence (110 aa):
MAFSIPTARILILIALLAALSFTQATASPTSTSTSASASATATITASIYPGTTKWEYVGCQNETTLMNNTNGLRALNSGVSEALELMTVDTCLTYCAGGNYAFAGLEYTK

Radius of gyration: 28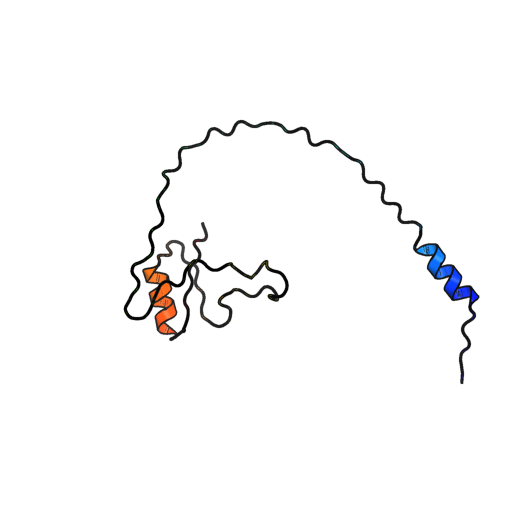.06 Å; chains: 1; bounding box: 67×45×61 Å

Foldseek 3Di:
DDDDDDPVVVVVVVVVVPPPPDDDDDDDDPDPPPPDDDDPDPDDDDDDDPADPLDDDPDDDDFPLPPPPPVSAGPPRPADDDDDPDDDPVVQVVVRVVVVDNDTDDDDDD

Secondary structure (DSSP, 8-state):
------THHHHHHHHGGG-------------------------PPP------SS----------TTSTTSTT--SS-SS-----SS--HHHHHHHHHTTT-S--------